Protein AF-A0A7K3D101-F1 (afdb_monomer_lite)

Radius of gyration: 18.62 Å; chains: 1; bounding box: 64×23×37 Å

Foldseek 3Di:
DDDDDPDDPCPDCPVVVVVVVVLVVCLVPQDLVSLLVNLVSADQQGKDWDQDDPVNGIDMQTGSVRSNVVSVVVD

Sequence (75 aa):
MTAPAAAPVFTNHLELRARNRRAVEQYMETGREARLRRYTLYTEDGTAALFNTDIGRPITVQGHARLQKHNELSL

pLDDT: mean 89.57, std 13.91, range [45.53, 98.56]

Structure (mmCIF, N/CA/C/O backbone):
data_AF-A0A7K3D101-F1
#
_entry.id   AF-A0A7K3D101-F1
#
loop_
_atom_site.group_PDB
_atom_site.id
_ato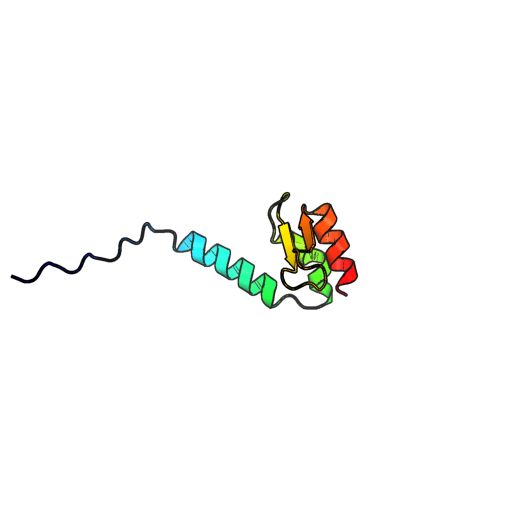m_site.type_symbol
_atom_site.label_atom_id
_atom_site.label_alt_id
_atom_site.label_comp_id
_atom_site.label_asym_id
_atom_site.label_entity_id
_atom_site.label_seq_id
_atom_site.pdbx_PDB_ins_code
_atom_site.Cartn_x
_atom_site.Cartn_y
_atom_site.Cartn_z
_atom_site.occupancy
_atom_site.B_iso_or_equiv
_a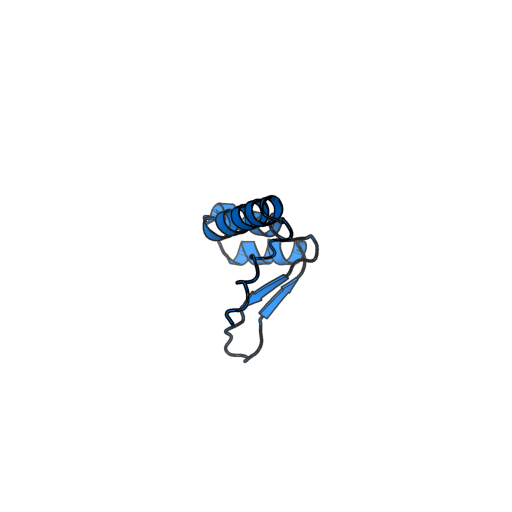tom_site.auth_seq_id
_atom_site.auth_comp_id
_atom_site.auth_asym_id
_atom_site.auth_atom_id
_atom_site.pdbx_PDB_model_num
ATOM 1 N N . MET A 1 1 ? -50.492 8.531 2.314 1.00 45.53 1 MET A N 1
ATOM 2 C CA . MET A 1 1 ? -49.874 7.661 3.338 1.00 45.53 1 MET A CA 1
ATOM 3 C C . MET A 1 1 ? -48.372 7.690 3.106 1.00 45.53 1 MET A C 1
ATOM 5 O O . MET A 1 1 ? -47.927 7.163 2.098 1.00 45.53 1 MET A O 1
ATOM 9 N N . THR A 1 2 ? -47.619 8.398 3.948 1.00 46.97 2 THR A N 1
ATOM 10 C CA . THR A 1 2 ? -46.170 8.602 3.777 1.00 46.97 2 THR A CA 1
ATOM 11 C C . THR A 1 2 ? -45.426 7.536 4.577 1.00 46.97 2 THR A C 1
ATOM 13 O O . THR A 1 2 ? -45.655 7.416 5.779 1.00 46.97 2 THR A O 1
ATOM 16 N N . ALA A 1 3 ? -44.585 6.734 3.921 1.00 54.38 3 ALA A N 1
ATOM 17 C CA . ALA A 1 3 ? -43.736 5.753 4.596 1.00 54.38 3 ALA A CA 1
ATOM 18 C C . ALA A 1 3 ? -42.665 6.466 5.449 1.00 54.38 3 ALA A C 1
ATOM 20 O O . ALA A 1 3 ? -42.193 7.532 5.041 1.00 54.38 3 ALA A O 1
ATOM 21 N N . PRO A 1 4 ? -42.263 5.922 6.613 1.00 62.97 4 PRO A N 1
ATOM 22 C CA . PRO A 1 4 ? -41.220 6.540 7.417 1.00 62.97 4 PRO A CA 1
ATOM 23 C C . PRO A 1 4 ? -39.874 6.425 6.694 1.00 62.97 4 PRO A C 1
ATOM 25 O O . PRO A 1 4 ? -39.564 5.397 6.089 1.00 62.97 4 PRO A O 1
ATOM 28 N N . ALA A 1 5 ? -39.064 7.483 6.760 1.00 63.50 5 ALA A N 1
ATOM 29 C CA . ALA A 1 5 ? -37.683 7.436 6.303 1.00 63.50 5 ALA A CA 1
ATOM 30 C C . ALA A 1 5 ? -36.925 6.395 7.138 1.00 63.50 5 ALA A C 1
ATOM 32 O O . ALA A 1 5 ? -36.866 6.503 8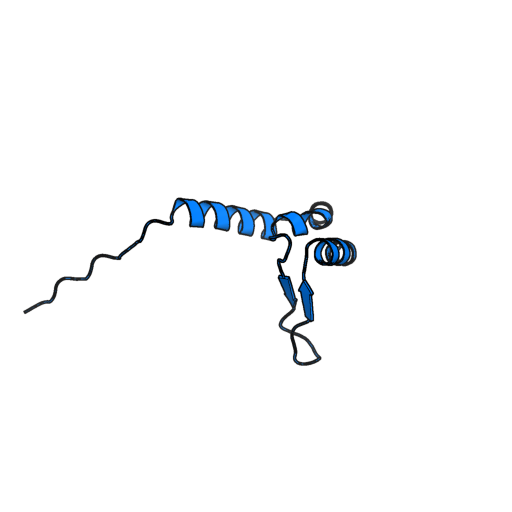.364 1.00 63.50 5 ALA A O 1
ATOM 33 N N . ALA A 1 6 ? -36.369 5.376 6.482 1.00 62.97 6 ALA A N 1
ATOM 34 C CA . ALA A 1 6 ? -35.508 4.407 7.142 1.00 62.97 6 ALA A CA 1
ATOM 35 C C . ALA A 1 6 ? -34.323 5.149 7.780 1.00 62.97 6 ALA A C 1
ATOM 37 O O . ALA A 1 6 ? -33.578 5.849 7.091 1.00 62.97 6 ALA A O 1
ATOM 38 N N . ALA A 1 7 ? -34.168 5.024 9.099 1.00 61.19 7 ALA A N 1
ATOM 39 C CA . ALA A 1 7 ? -33.011 5.563 9.800 1.00 61.19 7 ALA A CA 1
ATOM 40 C C . ALA A 1 7 ? -31.725 4.952 9.211 1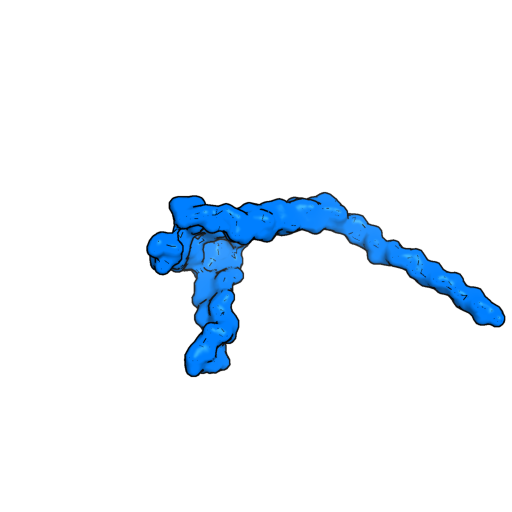.00 61.19 7 ALA A C 1
ATOM 42 O O . ALA A 1 7 ? -31.716 3.761 8.880 1.00 61.19 7 ALA A O 1
ATOM 43 N N . PRO A 1 8 ? -30.635 5.724 9.066 1.00 62.12 8 PRO A N 1
ATOM 44 C CA . PRO A 1 8 ? -29.406 5.186 8.511 1.00 62.12 8 PRO A CA 1
ATOM 45 C C . PRO A 1 8 ? -28.849 4.106 9.445 1.00 62.12 8 PRO A C 1
ATOM 47 O O . PRO A 1 8 ? -28.493 4.370 10.594 1.00 62.12 8 PRO A O 1
ATOM 50 N N . V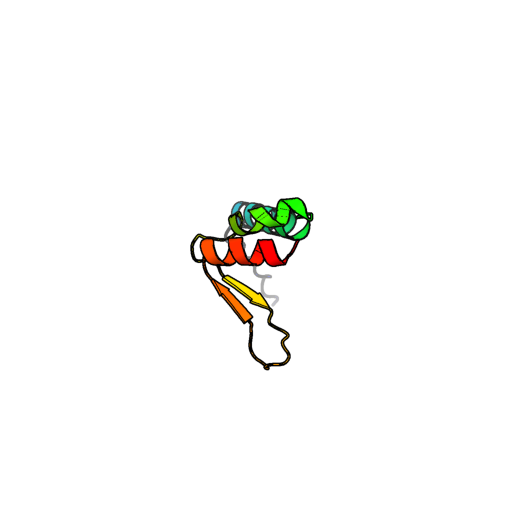AL A 1 9 ? -28.779 2.872 8.942 1.00 60.16 9 VAL A N 1
ATOM 51 C CA . VAL A 1 9 ? -28.209 1.724 9.653 1.00 60.16 9 VAL A CA 1
ATOM 52 C C . VAL A 1 9 ? -26.688 1.858 9.629 1.00 60.16 9 VAL A C 1
ATOM 54 O O . VAL A 1 9 ? -26.008 1.341 8.746 1.00 60.16 9 VAL A O 1
ATOM 57 N N . PHE A 1 10 ? -26.134 2.593 10.589 1.00 66.12 10 PHE A N 1
ATOM 58 C CA . PHE A 1 10 ? -24.702 2.553 10.863 1.00 66.12 10 PHE A CA 1
ATOM 59 C C . PHE A 1 10 ? -24.422 1.429 11.863 1.00 66.12 10 PHE A C 1
ATOM 61 O O . PHE A 1 10 ? -24.459 1.625 13.075 1.00 66.12 10 PHE A O 1
ATOM 68 N N . THR A 1 11 ? -24.112 0.239 11.351 1.00 62.16 11 THR A N 1
ATOM 69 C CA . THR A 1 11 ? -23.389 -0.801 12.094 1.00 62.16 11 THR A CA 1
ATOM 70 C C . THR A 1 11 ? -22.046 -0.200 12.509 1.00 62.16 11 THR A C 1
ATOM 72 O O . THR A 1 11 ? -21.223 0.137 11.654 1.00 62.16 11 THR A O 1
ATOM 75 N N . ASN A 1 12 ? -21.878 0.109 13.800 1.00 72.12 12 ASN A N 1
ATOM 76 C CA . ASN A 1 12 ? -20.855 1.065 14.211 1.00 72.12 12 ASN A CA 1
ATOM 77 C C . ASN A 1 12 ? -19.441 0.502 13.944 1.00 72.12 12 ASN A C 1
ATOM 79 O O . ASN A 1 12 ? -18.998 -0.491 14.502 1.00 72.12 12 ASN A O 1
ATOM 83 N N . HIS A 1 13 ? -18.749 1.136 13.003 1.00 85.38 13 HIS A N 1
ATOM 84 C CA . HIS A 1 13 ? -17.341 0.905 12.681 1.00 85.38 13 HIS A CA 1
ATOM 85 C C . HIS A 1 13 ? -16.587 2.236 12.746 1.00 85.38 13 HIS A C 1
ATOM 87 O O . HIS A 1 13 ? -15.610 2.440 12.028 1.00 85.38 13 HIS A O 1
ATOM 93 N N . LEU A 1 14 ? -17.080 3.189 13.545 1.00 88.81 14 LEU A N 1
ATOM 94 C CA . LEU A 1 14 ? -16.548 4.551 13.585 1.00 88.81 14 LEU A CA 1
ATOM 95 C C . LEU A 1 14 ? -15.074 4.553 13.995 1.00 88.81 14 LEU A C 1
ATOM 97 O O . LEU A 1 14 ? -14.259 5.178 13.320 1.00 88.81 14 LEU A O 1
ATOM 101 N N . GLU A 1 15 ? -14.714 3.772 15.013 1.00 89.44 15 GLU A N 1
ATOM 102 C CA . GLU A 1 15 ? -13.325 3.617 15.454 1.00 89.44 15 GLU A CA 1
ATOM 103 C C . GLU A 1 15 ? -12.447 2.962 14.381 1.00 89.44 15 GLU A C 1
ATOM 105 O O . GLU A 1 15 ? -11.354 3.448 14.086 1.00 89.44 15 GLU A O 1
ATOM 110 N N . LEU A 1 16 ? -12.946 1.908 13.722 1.00 91.81 16 LEU A N 1
ATOM 111 C CA . LEU A 1 16 ? -12.240 1.247 12.622 1.00 91.81 16 LEU A CA 1
ATOM 112 C C . LEU A 1 16 ? -12.001 2.210 11.451 1.00 91.81 16 LEU A C 1
ATOM 114 O O . LEU A 1 16 ? -10.900 2.271 10.907 1.00 91.81 16 LEU A O 1
ATOM 118 N N . ARG A 1 17 ? -13.015 2.998 11.079 1.00 93.88 17 ARG A N 1
ATOM 119 C CA . ARG A 1 17 ? -12.909 4.014 10.026 1.00 93.88 17 ARG A CA 1
ATOM 120 C C . ARG A 1 17 ? -11.918 5.106 10.406 1.00 93.88 17 ARG A C 1
ATOM 122 O O . ARG A 1 17 ? -11.126 5.497 9.556 1.00 93.88 17 ARG A O 1
ATOM 129 N N . ALA A 1 18 ? -11.930 5.568 11.655 1.00 94.94 18 ALA A N 1
ATOM 130 C CA . ALA A 1 18 ? -10.974 6.555 12.145 1.00 94.94 18 ALA A CA 1
ATOM 131 C C . ALA A 1 18 ? -9.534 6.017 12.090 1.00 94.94 18 ALA A C 1
ATOM 133 O O . ALA A 1 18 ? -8.645 6.702 11.588 1.00 94.94 18 ALA A O 1
ATOM 134 N N . ARG A 1 19 ? -9.306 4.767 12.520 1.00 95.44 19 ARG A N 1
ATOM 135 C CA . ARG A 1 19 ? -7.996 4.103 12.428 1.00 95.44 19 ARG A CA 1
ATOM 136 C C . ARG A 1 19 ? -7.522 3.972 10.980 1.00 95.44 19 ARG A C 1
ATOM 138 O O . ARG A 1 19 ? -6.391 4.334 10.676 1.00 95.44 19 ARG A O 1
ATOM 145 N N . ASN A 1 20 ? -8.388 3.492 10.088 1.00 96.94 20 ASN A N 1
ATOM 146 C CA . ASN A 1 20 ? -8.044 3.319 8.676 1.00 96.94 20 ASN A CA 1
ATOM 147 C C . ASN A 1 20 ? -7.784 4.669 7.994 1.00 96.94 20 ASN A C 1
ATOM 149 O O . ASN A 1 20 ? -6.861 4.778 7.194 1.00 96.94 20 ASN A O 1
ATOM 153 N N . ARG A 1 21 ? -8.549 5.711 8.343 1.00 97.62 21 ARG A N 1
ATOM 154 C CA . ARG A 1 21 ? -8.331 7.067 7.831 1.00 97.62 21 ARG A CA 1
ATOM 155 C C . ARG A 1 21 ? -6.952 7.603 8.214 1.00 97.62 21 ARG A C 1
ATOM 157 O O . ARG A 1 21 ? -6.250 8.068 7.327 1.00 97.62 21 ARG A O 1
ATOM 164 N N . ARG A 1 22 ? -6.532 7.450 9.475 1.00 97.94 22 ARG A N 1
ATOM 165 C CA . ARG A 1 22 ? -5.180 7.849 9.914 1.00 97.94 22 ARG A CA 1
ATOM 166 C C . ARG A 1 22 ? -4.078 7.140 9.123 1.00 97.94 22 ARG A C 1
ATOM 168 O O . ARG A 1 22 ? -3.084 7.764 8.775 1.00 97.94 22 ARG A O 1
ATOM 175 N N . ALA A 1 23 ? -4.259 5.856 8.806 1.00 97.44 23 ALA A N 1
ATOM 176 C CA . ALA A 1 23 ? -3.302 5.117 7.980 1.00 97.44 23 ALA A CA 1
ATOM 177 C C . ALA A 1 23 ? -3.224 5.668 6.543 1.00 97.44 23 ALA A C 1
ATOM 179 O O . ALA A 1 23 ? -2.131 5.778 5.992 1.00 97.44 23 ALA A O 1
ATOM 180 N N . VAL A 1 24 ? -4.361 6.056 5.950 1.00 98.25 24 VAL A N 1
ATOM 181 C CA . VAL A 1 24 ? -4.396 6.712 4.630 1.00 98.25 24 VAL A CA 1
ATOM 182 C C . VAL A 1 24 ? -3.738 8.091 4.682 1.00 98.25 24 VAL A C 1
ATOM 184 O O . VAL A 1 24 ? -2.918 8.390 3.823 1.00 98.25 24 VAL A O 1
ATOM 187 N N . GLU A 1 25 ? -4.048 8.914 5.684 1.00 98.19 25 GLU A N 1
ATOM 188 C CA . GLU A 1 25 ? -3.432 10.238 5.869 1.00 98.19 25 GLU A CA 1
ATOM 189 C C . GLU A 1 25 ? -1.906 10.113 5.973 1.00 98.19 25 GLU A C 1
ATOM 191 O O . GLU A 1 25 ? -1.180 10.703 5.173 1.00 98.19 25 GLU A O 1
ATOM 196 N N . GLN A 1 26 ? -1.421 9.219 6.842 1.00 97.00 26 GLN A N 1
ATOM 197 C CA . GLN A 1 26 ? 0.005 8.924 6.963 1.00 97.00 26 GLN A CA 1
ATOM 198 C C . GLN A 1 26 ? 0.618 8.462 5.631 1.00 97.00 26 GLN A C 1
ATOM 200 O O . GLN A 1 26 ? 1.723 8.882 5.284 1.00 97.00 26 GLN A O 1
ATOM 205 N N . TYR A 1 27 ? -0.079 7.616 4.865 1.00 97.06 27 TYR A N 1
ATOM 206 C CA . TYR A 1 27 ? 0.387 7.162 3.553 1.00 97.06 27 TYR A CA 1
ATOM 207 C C . TYR A 1 27 ? 0.568 8.326 2.567 1.00 97.06 27 TYR A C 1
ATOM 209 O O . TYR A 1 27 ? 1.584 8.385 1.868 1.00 97.06 27 TYR A O 1
ATOM 217 N N . MET A 1 28 ? -0.407 9.240 2.516 1.00 96.12 28 MET A N 1
ATOM 218 C CA . MET A 1 28 ? -0.442 10.364 1.575 1.00 96.12 28 MET A CA 1
ATOM 219 C C . MET A 1 28 ? 0.563 11.465 1.930 1.00 96.12 28 MET A C 1
ATOM 221 O O . MET A 1 28 ? 1.140 12.072 1.032 1.00 96.12 28 MET A O 1
ATOM 225 N N . GLU A 1 29 ? 0.810 11.689 3.220 1.00 94.50 29 GLU A N 1
ATOM 226 C CA . GLU A 1 29 ? 1.731 12.719 3.722 1.00 94.50 29 GLU A CA 1
ATOM 227 C C . GLU A 1 29 ? 3.189 12.233 3.830 1.00 94.50 29 GLU A C 1
ATOM 229 O O . GLU A 1 29 ? 4.086 12.997 4.192 1.00 94.50 29 GLU A O 1
ATOM 234 N N . THR A 1 30 ? 3.462 10.961 3.515 1.00 90.44 30 THR A N 1
ATOM 235 C CA . THR A 1 30 ? 4.805 10.374 3.618 1.00 90.44 30 THR A CA 1
ATOM 236 C C . THR A 1 30 ? 5.807 11.093 2.699 1.00 90.44 30 THR A C 1
ATOM 238 O O . THR A 1 30 ? 5.811 10.899 1.481 1.00 90.44 30 THR A O 1
ATOM 241 N N . GLY A 1 31 ? 6.716 11.870 3.298 1.00 90.00 31 GLY A N 1
ATOM 242 C CA . GLY A 1 31 ? 7.835 12.522 2.609 1.00 90.00 31 GLY A CA 1
ATOM 243 C C . GLY A 1 31 ? 8.931 11.553 2.139 1.00 90.00 31 GLY A C 1
ATOM 244 O O . GLY A 1 31 ? 8.918 10.369 2.474 1.00 90.00 31 GLY A O 1
ATOM 245 N N . ARG A 1 32 ? 9.909 12.069 1.377 1.00 89.94 32 ARG A N 1
ATOM 246 C CA . ARG A 1 32 ? 10.954 11.296 0.668 1.00 89.94 32 ARG A CA 1
ATOM 247 C C . ARG A 1 32 ? 11.584 10.176 1.505 1.00 89.94 32 ARG A C 1
ATOM 249 O O . ARG A 1 32 ? 11.373 9.010 1.197 1.00 89.94 32 ARG A O 1
ATOM 256 N N . GLU A 1 33 ? 12.278 10.517 2.588 1.00 89.81 33 GLU A N 1
ATOM 257 C CA . GLU A 1 33 ? 12.989 9.539 3.430 1.00 89.81 33 GLU A CA 1
ATOM 258 C C . GLU A 1 33 ? 12.043 8.552 4.131 1.00 89.81 33 GLU A C 1
ATOM 260 O O . GLU A 1 33 ? 12.358 7.379 4.333 1.00 89.81 33 GLU A O 1
ATOM 265 N N . ALA A 1 34 ? 10.835 9.003 4.478 1.00 91.94 34 ALA A N 1
ATOM 266 C CA . ALA A 1 34 ? 9.839 8.163 5.129 1.00 91.94 34 ALA A CA 1
ATOM 267 C C . ALA A 1 34 ? 9.249 7.102 4.177 1.00 91.94 34 ALA A C 1
ATOM 269 O O . ALA A 1 34 ? 8.739 6.082 4.654 1.00 91.94 34 ALA A O 1
ATOM 270 N N . ARG A 1 35 ? 9.381 7.268 2.846 1.00 94.19 35 ARG A N 1
ATOM 271 C CA . ARG A 1 35 ? 8.921 6.274 1.857 1.00 94.19 35 ARG A CA 1
ATOM 272 C C . ARG A 1 35 ? 9.578 4.918 2.065 1.00 94.19 35 ARG A C 1
ATOM 274 O O . ARG A 1 35 ? 8.887 3.917 1.911 1.00 94.19 35 ARG A O 1
ATOM 281 N N . LEU A 1 36 ? 10.833 4.868 2.523 1.00 94.88 36 LEU A N 1
ATOM 282 C CA . LEU A 1 36 ? 11.538 3.616 2.829 1.00 94.88 36 LEU A CA 1
ATOM 283 C C . LEU A 1 36 ? 10.784 2.720 3.820 1.00 94.88 36 LEU A C 1
ATOM 285 O O . LEU A 1 36 ? 10.865 1.497 3.736 1.00 94.88 36 LEU A O 1
ATOM 289 N N . ARG A 1 37 ? 10.010 3.315 4.735 1.00 95.06 37 ARG A N 1
ATOM 290 C CA . ARG A 1 37 ? 9.216 2.582 5.731 1.00 95.06 37 ARG A CA 1
ATOM 291 C C . ARG A 1 37 ? 7.725 2.525 5.407 1.00 95.06 37 ARG A C 1
ATOM 293 O O . ARG A 1 37 ? 6.987 1.894 6.146 1.00 95.06 37 ARG A O 1
ATOM 300 N N . ARG A 1 38 ? 7.255 3.107 4.296 1.00 96.69 38 ARG A N 1
ATOM 301 C CA . ARG A 1 38 ? 5.816 3.171 3.960 1.00 96.69 38 ARG A CA 1
ATOM 302 C C . ARG A 1 38 ? 5.163 1.797 3.786 1.00 96.69 38 ARG A C 1
ATOM 304 O O . ARG A 1 38 ? 3.953 1.671 3.945 1.00 96.69 38 ARG A O 1
ATOM 311 N N . TYR A 1 39 ? 5.950 0.763 3.484 1.00 96.94 39 TYR A N 1
ATOM 312 C CA . TYR A 1 39 ? 5.453 -0.610 3.377 1.00 96.94 39 TYR A CA 1
ATOM 313 C C . TYR A 1 39 ? 4.840 -1.124 4.691 1.00 96.94 39 TYR A C 1
ATOM 315 O O . TYR A 1 39 ? 3.970 -1.985 4.642 1.00 96.94 39 TYR A O 1
ATOM 323 N N . THR A 1 40 ? 5.219 -0.573 5.852 1.00 97.19 40 THR A N 1
ATOM 324 C CA . THR A 1 40 ? 4.702 -1.017 7.158 1.00 97.19 40 THR A CA 1
ATOM 325 C C . THR A 1 40 ? 3.231 -0.662 7.390 1.00 97.19 40 THR A C 1
ATOM 327 O O . THR A 1 40 ? 2.629 -1.170 8.330 1.00 97.19 40 THR A O 1
ATOM 330 N N . LEU A 1 41 ? 2.636 0.180 6.534 1.00 97.56 41 LEU A N 1
ATOM 331 C CA . LEU A 1 41 ? 1.198 0.476 6.542 1.00 97.56 41 LEU A CA 1
ATOM 332 C C . LEU A 1 41 ? 0.350 -0.637 5.904 1.00 97.56 41 LEU A C 1
ATOM 334 O O . LEU A 1 41 ? -0.872 -0.630 6.042 1.00 97.56 41 LEU A O 1
ATOM 338 N N . TYR A 1 42 ? 0.980 -1.576 5.198 1.00 98.19 42 TYR A N 1
ATOM 339 C CA . TYR A 1 42 ? 0.322 -2.733 4.596 1.00 98.19 42 TYR A CA 1
ATOM 340 C C . TYR A 1 42 ? 0.292 -3.909 5.576 1.00 98.19 42 TYR A C 1
ATOM 342 O O . TYR A 1 42 ? 1.133 -4.007 6.471 1.00 98.19 42 TYR A O 1
ATOM 350 N N . THR A 1 43 ? -0.622 -4.855 5.360 1.00 98.19 43 THR A N 1
ATOM 351 C CA . THR A 1 43 ? -0.491 -6.204 5.928 1.00 98.19 43 THR A CA 1
ATOM 352 C C . THR A 1 43 ? 0.741 -6.906 5.352 1.00 98.19 43 THR A C 1
ATOM 354 O O . THR A 1 43 ? 1.272 -6.488 4.319 1.00 98.19 43 THR A O 1
ATOM 357 N N . GLU A 1 44 ? 1.209 -7.971 6.006 1.00 98.19 44 GLU A N 1
ATOM 358 C CA . GLU A 1 44 ? 2.405 -8.719 5.583 1.00 98.19 44 GLU A CA 1
ATOM 359 C C . GLU A 1 44 ? 2.313 -9.203 4.123 1.00 98.19 44 GLU A C 1
ATOM 361 O O . GLU A 1 44 ? 3.294 -9.143 3.378 1.00 98.19 44 GLU A O 1
ATOM 366 N N . ASP A 1 45 ? 1.108 -9.586 3.699 1.00 98.19 45 ASP A N 1
ATOM 367 C CA . ASP A 1 45 ? 0.724 -10.049 2.362 1.00 98.19 45 ASP A CA 1
ATOM 368 C C . ASP A 1 45 ? 0.122 -8.950 1.459 1.00 98.19 45 ASP A C 1
ATOM 370 O O . ASP A 1 45 ? -0.366 -9.235 0.360 1.00 98.19 45 ASP A O 1
ATOM 374 N N . GLY A 1 46 ? 0.162 -7.691 1.903 1.00 98.19 46 GLY A N 1
ATOM 375 C CA . GLY A 1 46 ? -0.467 -6.561 1.227 1.00 98.19 46 GLY A CA 1
ATOM 376 C C . GLY A 1 46 ? 0.077 -6.305 -0.180 1.00 98.19 46 GLY A C 1
ATOM 377 O O . GLY A 1 46 ? 1.193 -6.694 -0.531 1.00 98.19 46 GLY A O 1
ATOM 378 N N . THR A 1 47 ? -0.728 -5.632 -1.004 1.00 98.38 47 THR A N 1
ATOM 379 C CA . THR A 1 47 ? -0.419 -5.381 -2.418 1.00 98.38 47 THR A CA 1
ATOM 380 C C . THR A 1 47 ? -0.546 -3.902 -2.763 1.00 98.38 47 THR A C 1
ATOM 382 O O . THR A 1 47 ? -1.542 -3.267 -2.423 1.00 98.38 47 THR A O 1
ATOM 385 N N . ALA A 1 48 ? 0.437 -3.376 -3.491 1.00 97.19 48 ALA A N 1
ATOM 386 C CA . ALA A 1 48 ? 0.360 -2.092 -4.180 1.00 97.19 48 ALA A CA 1
ATOM 387 C C . ALA A 1 48 ? 0.275 -2.322 -5.693 1.00 97.19 48 ALA A C 1
ATOM 389 O O . ALA A 1 48 ? 0.824 -3.302 -6.202 1.00 97.19 48 ALA A O 1
ATOM 390 N N . ALA A 1 49 ? -0.390 -1.424 -6.420 1.00 97.25 49 ALA A N 1
ATOM 391 C CA . ALA A 1 49 ? -0.523 -1.539 -7.866 1.00 97.25 49 ALA A CA 1
ATOM 392 C C . ALA A 1 49 ? -0.486 -0.180 -8.570 1.00 97.25 49 ALA A C 1
ATOM 394 O O . ALA A 1 49 ? -1.081 0.791 -8.102 1.00 97.25 49 ALA A O 1
ATOM 395 N N . LEU A 1 50 ? 0.165 -0.144 -9.733 1.00 97.00 50 LEU A N 1
ATOM 396 C CA . LEU A 1 50 ? -0.002 0.910 -10.727 1.00 97.00 50 LEU A CA 1
ATOM 397 C C . LEU A 1 50 ? -0.989 0.408 -11.782 1.00 97.00 50 LEU A C 1
ATOM 399 O O . LEU A 1 50 ? -0.674 -0.520 -12.524 1.00 97.00 50 LEU A O 1
ATOM 403 N N . PHE A 1 51 ? -2.183 0.999 -11.825 1.00 97.12 51 PHE A N 1
ATOM 404 C CA . PHE A 1 51 ? -3.263 0.551 -12.714 1.00 97.12 51 PHE A CA 1
ATOM 405 C C . PHE A 1 51 ? -3.174 1.121 -14.134 1.00 97.12 51 PHE A C 1
ATOM 407 O O . PHE A 1 51 ? -3.573 0.448 -15.078 1.00 97.12 51 PHE A O 1
ATOM 414 N N . ASN A 1 52 ? -2.640 2.333 -14.293 1.00 97.25 52 ASN A N 1
ATOM 415 C CA . ASN A 1 52 ? -2.547 3.007 -15.587 1.00 97.25 52 ASN A CA 1
ATOM 416 C C . ASN A 1 52 ? -1.159 2.764 -16.183 1.00 97.25 52 ASN A C 1
ATOM 418 O O . ASN A 1 52 ? -0.198 3.432 -15.802 1.00 97.25 52 ASN A O 1
ATOM 422 N N . THR A 1 53 ? -1.054 1.780 -17.071 1.00 97.62 53 THR A N 1
ATOM 423 C CA . THR A 1 53 ? 0.207 1.347 -17.686 1.00 97.62 53 THR A CA 1
ATOM 424 C C . THR A 1 53 ? 0.061 1.249 -19.205 1.00 97.62 53 THR A C 1
ATOM 426 O O . THR A 1 53 ? -1.033 1.055 -19.733 1.00 97.62 53 THR A O 1
ATOM 429 N N . ASP A 1 54 ? 1.178 1.369 -19.912 1.00 97.69 54 ASP A N 1
ATOM 430 C CA . ASP A 1 54 ? 1.299 1.222 -21.367 1.00 97.69 54 AS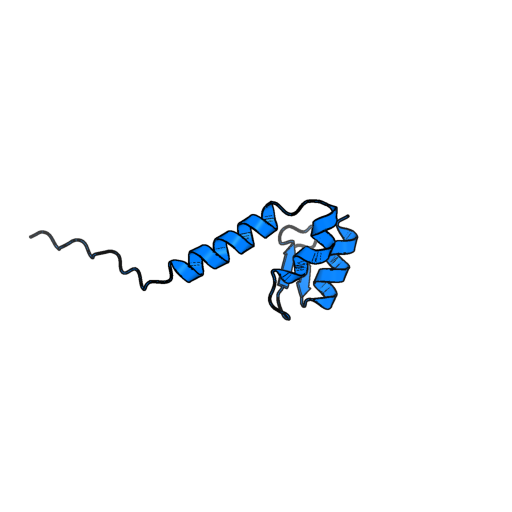P A CA 1
ATOM 431 C C . ASP A 1 54 ? 1.085 -0.221 -21.857 1.00 97.69 54 ASP A C 1
ATOM 433 O O . ASP A 1 54 ? 0.639 -0.446 -22.979 1.00 97.69 54 ASP A O 1
ATOM 437 N N . ILE A 1 55 ? 1.332 -1.207 -20.994 1.00 97.50 55 ILE A N 1
ATOM 438 C CA . ILE A 1 55 ? 1.098 -2.633 -21.265 1.00 97.50 55 ILE A CA 1
ATOM 439 C C . ILE A 1 55 ? -0.365 -3.074 -21.077 1.00 97.50 55 ILE A C 1
ATOM 441 O O . ILE A 1 55 ? -0.662 -4.265 -21.193 1.00 97.50 55 ILE A O 1
ATOM 445 N N . GLY A 1 56 ? -1.275 -2.155 -20.731 1.00 97.31 56 GLY A N 1
ATOM 446 C CA . GLY A 1 56 ? -2.713 -2.429 -20.604 1.00 97.31 56 GLY A CA 1
ATOM 447 C C . GLY A 1 56 ? -3.101 -3.345 -19.436 1.00 97.31 56 GLY A C 1
ATOM 448 O O . GLY A 1 56 ? -4.213 -3.871 -19.413 1.00 97.31 56 GLY A O 1
ATOM 449 N N . ARG A 1 57 ? -2.203 -3.560 -18.466 1.00 97.75 57 ARG A N 1
ATOM 450 C CA . ARG A 1 57 ? -2.467 -4.359 -17.258 1.00 97.75 57 ARG A CA 1
ATOM 451 C C . ARG A 1 57 ? -1.746 -3.796 -16.030 1.00 97.75 57 ARG A C 1
ATOM 453 O O . ARG A 1 57 ? -0.649 -3.251 -16.179 1.00 97.75 57 ARG A O 1
ATOM 460 N N . PRO A 1 58 ? -2.297 -3.958 -14.814 1.00 98.12 58 PRO A N 1
ATOM 461 C CA . PRO A 1 58 ? -1.659 -3.433 -13.615 1.00 98.12 58 PRO A CA 1
ATOM 462 C C . PRO A 1 58 ? -0.268 -4.029 -13.375 1.00 98.12 58 PRO A C 1
ATOM 464 O O . PRO A 1 58 ? -0.056 -5.228 -13.565 1.00 98.12 58 PRO A O 1
ATOM 467 N N . ILE A 1 59 ? 0.661 -3.203 -12.895 1.00 97.56 59 ILE A N 1
ATOM 468 C CA . ILE A 1 59 ? 1.928 -3.669 -12.317 1.00 97.56 59 ILE A CA 1
ATOM 469 C C . ILE A 1 59 ? 1.728 -3.758 -10.808 1.00 97.56 59 ILE A C 1
ATOM 471 O O . ILE A 1 59 ? 1.468 -2.744 -10.162 1.00 97.56 59 ILE A O 1
ATOM 475 N N . THR A 1 60 ? 1.835 -4.964 -10.251 1.00 98.00 60 THR A N 1
ATOM 476 C CA . THR A 1 60 ? 1.555 -5.244 -8.836 1.00 98.00 60 THR A CA 1
ATOM 477 C C . THR A 1 60 ? 2.820 -5.596 -8.058 1.00 98.00 60 THR A C 1
ATOM 479 O O . THR A 1 60 ? 3.662 -6.352 -8.542 1.00 98.00 60 THR A O 1
ATOM 482 N N . VAL A 1 61 ? 2.912 -5.128 -6.815 1.00 98.12 61 VAL A N 1
ATOM 483 C CA . VAL A 1 61 ? 3.960 -5.487 -5.851 1.00 98.12 61 VAL A CA 1
ATOM 484 C C . VAL A 1 61 ? 3.289 -6.079 -4.619 1.00 98.12 61 VAL A C 1
ATOM 486 O O . VAL A 1 61 ? 2.535 -5.381 -3.946 1.00 98.12 61 VAL A O 1
ATOM 489 N N . GLN A 1 62 ? 3.557 -7.355 -4.332 1.00 98.56 62 GLN A N 1
ATOM 490 C CA . GLN A 1 62 ? 2.903 -8.095 -3.250 1.00 98.56 62 GLN A CA 1
ATOM 491 C C . GLN A 1 62 ? 3.895 -8.568 -2.183 1.00 98.56 62 GLN A C 1
ATOM 493 O O . GLN A 1 62 ? 4.903 -9.220 -2.496 1.00 98.56 62 GLN A O 1
ATOM 498 N N . GLY A 1 63 ? 3.540 -8.294 -0.929 1.00 98.50 63 GLY A N 1
ATOM 499 C CA . GLY A 1 63 ? 4.252 -8.687 0.280 1.00 98.50 63 GLY A CA 1
ATOM 500 C C . GLY A 1 63 ? 5.281 -7.654 0.742 1.00 98.50 63 GLY A C 1
ATOM 501 O O . GLY A 1 63 ? 5.940 -7.006 -0.077 1.00 98.50 63 GLY A O 1
ATOM 502 N N . HIS A 1 64 ? 5.456 -7.531 2.062 1.00 98.06 64 HIS A N 1
ATOM 503 C CA . HIS A 1 64 ? 6.352 -6.548 2.701 1.00 98.06 64 HIS A CA 1
ATOM 504 C C . HIS A 1 64 ? 7.758 -6.523 2.101 1.00 98.06 64 HIS A C 1
ATOM 506 O O . HIS A 1 64 ? 8.237 -5.455 1.732 1.00 98.06 64 HIS A O 1
ATOM 512 N N . ALA A 1 65 ? 8.389 -7.685 1.907 1.00 97.44 65 ALA A N 1
ATOM 513 C CA . ALA A 1 65 ? 9.742 -7.760 1.352 1.00 97.44 65 ALA A CA 1
ATOM 514 C C . ALA A 1 65 ? 9.853 -7.148 -0.058 1.00 97.44 65 ALA A C 1
ATOM 516 O O . ALA A 1 65 ? 10.863 -6.528 -0.396 1.00 97.44 65 ALA A O 1
ATOM 517 N N . ARG A 1 66 ? 8.820 -7.303 -0.899 1.00 98.06 66 ARG A N 1
ATOM 518 C CA . ARG A 1 66 ? 8.800 -6.706 -2.243 1.00 98.06 66 ARG A CA 1
ATOM 519 C C . ARG A 1 66 ? 8.419 -5.228 -2.194 1.00 98.06 66 ARG A C 1
ATOM 521 O O . ARG A 1 66 ? 9.006 -4.437 -2.925 1.00 98.06 66 ARG A O 1
ATOM 528 N N . LEU A 1 67 ? 7.486 -4.851 -1.319 1.00 98.06 67 LEU A N 1
ATOM 529 C CA . LEU A 1 67 ? 7.079 -3.460 -1.101 1.00 98.06 67 LEU A CA 1
ATOM 530 C C . LEU A 1 67 ? 8.232 -2.604 -0.559 1.00 98.06 67 LEU A C 1
ATOM 532 O O . LEU A 1 67 ? 8.410 -1.473 -1.004 1.00 98.06 67 LEU A O 1
ATOM 536 N N . GLN A 1 68 ? 9.045 -3.149 0.347 1.00 97.00 68 GLN A N 1
ATOM 537 C CA . GLN A 1 68 ? 10.242 -2.491 0.863 1.00 97.00 68 GLN A CA 1
ATOM 538 C C . GLN A 1 68 ? 11.232 -2.187 -0.268 1.00 97.00 68 GLN A C 1
ATOM 540 O O . GLN A 1 68 ? 11.582 -1.027 -0.464 1.00 97.00 68 GLN A O 1
ATOM 545 N N . LYS A 1 69 ? 11.591 -3.195 -1.076 1.00 96.81 69 LYS A N 1
ATOM 546 C CA . LYS A 1 69 ? 12.466 -3.016 -2.248 1.00 96.81 69 LYS A CA 1
ATOM 547 C C . LYS A 1 69 ? 11.893 -2.020 -3.257 1.00 96.81 69 LYS A C 1
ATOM 549 O O . LYS A 1 69 ? 12.613 -1.197 -3.805 1.00 96.81 69 LYS A O 1
ATOM 554 N N . HIS A 1 70 ? 10.583 -2.059 -3.499 1.00 96.06 70 HIS A N 1
ATOM 555 C CA . HIS A 1 70 ? 9.931 -1.108 -4.398 1.00 96.06 70 HIS A CA 1
ATOM 556 C C . HIS A 1 70 ? 10.009 0.341 -3.883 1.00 96.06 70 HIS A C 1
ATOM 558 O O . HIS A 1 70 ? 10.182 1.264 -4.677 1.00 96.06 70 HIS A O 1
ATOM 564 N N . ASN A 1 71 ? 9.927 0.556 -2.567 1.00 94.50 71 ASN A N 1
ATOM 565 C CA . ASN A 1 71 ? 10.059 1.890 -1.979 1.00 94.50 71 ASN A CA 1
ATOM 566 C C . ASN A 1 71 ? 11.469 2.489 -2.142 1.00 94.50 71 ASN A C 1
ATOM 568 O O . ASN A 1 71 ? 11.596 3.711 -2.140 1.00 94.50 71 ASN A O 1
ATOM 572 N N . GLU A 1 72 ? 12.511 1.672 -2.313 1.00 93.94 72 GLU A N 1
ATOM 573 C CA . GLU A 1 72 ? 13.876 2.148 -2.596 1.00 93.94 72 GLU A CA 1
ATOM 574 C C . GLU A 1 72 ? 13.984 2.765 -4.001 1.00 93.94 72 GLU A C 1
ATOM 576 O O . GLU A 1 72 ? 14.685 3.754 -4.185 1.00 93.94 72 GLU A O 1
ATOM 581 N N . LEU A 1 73 ? 13.208 2.265 -4.974 1.00 90.06 73 LEU A N 1
ATOM 582 C CA . LEU A 1 73 ? 13.109 2.826 -6.339 1.00 90.06 73 LEU A CA 1
ATOM 583 C C . LEU A 1 73 ? 12.380 4.176 -6.393 1.00 90.06 73 LEU A C 1
ATOM 585 O O . LEU A 1 73 ? 12.216 4.781 -7.448 1.00 90.06 73 LEU A O 1
ATOM 589 N N . SER A 1 74 ? 11.842 4.582 -5.254 1.00 75.94 74 SER A N 1
ATOM 590 C CA . SER A 1 74 ? 10.939 5.700 -5.076 1.00 75.94 74 SER A CA 1
ATOM 591 C C . SER A 1 74 ? 11.628 6.893 -4.392 1.00 75.94 74 SER A C 1
ATOM 593 O O . SER A 1 74 ? 10.964 7.892 -4.124 1.00 75.94 74 SER A O 1
ATOM 595 N N . LEU A 1 75 ? 12.922 6.799 -4.078 1.00 74.25 75 LEU A N 1
ATOM 596 C CA . LEU A 1 75 ? 13.714 7.889 -3.501 1.00 74.25 75 LEU A CA 1
ATOM 597 C C . LEU A 1 75 ? 14.200 8.897 -4.543 1.00 74.25 75 LEU A C 1
ATOM 599 O O . LEU A 1 75 ? 14.463 8.516 -5.697 1.00 74.25 75 LEU A O 1
#

Secondary structure (DSSP, 8-state):
-PPPPPPP---S-HHHHHHHHHHHHHHHH--TGGGGGGGGGS-TT-EEEE---TTSS-EEEESHHHHHHHHHTT-